Protein AF-A0A497FCS1-F1 (afdb_monomer_lite)

Sequence (98 aa):
MPRVGNVLISYCGIVCEYCPAYRLGKCPGCDAHAEYCEFIKCTKRRGVDNCLLCSEFPCKLHIEGFNWVTEEFGELKWKVYSEIFLQIMKKIVSKEQH

Radius of gyration: 13.53 Å; chains: 1; bounding box: 34×25×38 Å

Secondary structure (DSSP, 8-state):
--EETTEE--TTS--GGG-HHHHTTSS--GGGGTTT-HHHHHHHHHT-SSGGG-TT-S-HHHHH-EEEEETTTEEEEE----HHHHHHHHHHHHHTT-

Foldseek 3Di:
DDDDDNWDAAQAGHGLNPDPCVVVVVDPGCVVVCPPDVSNVVCVVVVHRHLLLPLCQVHPCQVFADWDADPVPGIDGDHDPPPVVSVVSNVVSPVVVD

pLDDT: mean 92.39, std 8.22, range [43.38, 97.81]

Structure (mmCIF, N/CA/C/O backbone):
data_AF-A0A497FCS1-F1
#
_entry.id   AF-A0A497FCS1-F1
#
loop_
_atom_site.group_PDB
_atom_site.id
_atom_site.type_symbol
_atom_site.label_atom_id
_atom_site.label_alt_id
_atom_site.label_comp_id
_atom_site.label_asym_id
_atom_site.label_entity_id
_atom_site.label_seq_id
_atom_site.pdbx_PDB_ins_code
_atom_site.Cartn_x
_atom_site.Cartn_y
_atom_site.Cartn_z
_atom_site.occupancy
_atom_site.B_iso_or_equiv
_atom_site.auth_seq_id
_atom_site.auth_comp_id
_atom_site.auth_asym_id
_atom_site.auth_atom_id
_atom_site.pdbx_PDB_model_num
ATOM 1 N N . MET A 1 1 ? -4.436 -10.148 -2.796 1.00 89.62 1 MET A N 1
ATOM 2 C CA . MET A 1 1 ? -4.691 -8.769 -2.384 1.00 89.62 1 MET A CA 1
ATOM 3 C C . MET A 1 1 ? -5.844 -8.860 -1.422 1.00 89.62 1 MET A C 1
ATOM 5 O O . MET A 1 1 ? -6.782 -9.598 -1.728 1.00 89.62 1 MET A O 1
ATOM 9 N N . PRO A 1 2 ? -5.770 -8.184 -0.273 1.00 91.75 2 PRO A N 1
ATOM 10 C CA . PRO A 1 2 ? -6.848 -8.181 0.703 1.00 91.75 2 PRO A CA 1
ATOM 11 C C . PRO A 1 2 ? -8.195 -7.784 0.090 1.00 91.75 2 PRO A C 1
ATOM 13 O O . PRO A 1 2 ? -8.274 -6.919 -0.788 1.00 91.75 2 PRO A O 1
ATOM 16 N N . ARG A 1 3 ? -9.262 -8.416 0.581 1.00 90.88 3 ARG A N 1
ATOM 17 C CA . ARG A 1 3 ? -10.645 -8.035 0.290 1.00 90.88 3 ARG A CA 1
ATOM 18 C C . ARG A 1 3 ? -11.315 -7.614 1.585 1.00 90.88 3 ARG A C 1
ATOM 20 O O . ARG A 1 3 ? -11.300 -8.367 2.551 1.00 90.88 3 ARG A O 1
ATOM 27 N N . VAL A 1 4 ? -11.910 -6.427 1.587 1.00 84.38 4 VAL A N 1
ATOM 28 C CA . VAL A 1 4 ? -12.789 -5.970 2.668 1.00 84.38 4 VAL A CA 1
ATOM 29 C C . VAL A 1 4 ? -14.186 -5.865 2.072 1.00 84.38 4 VAL A C 1
ATOM 31 O O . VAL A 1 4 ? -14.459 -4.998 1.239 1.00 84.38 4 VAL A O 1
ATOM 34 N N . GLY A 1 5 ? -15.042 -6.834 2.405 1.00 87.06 5 GLY A N 1
ATOM 35 C CA . GLY A 1 5 ? -16.264 -7.090 1.642 1.00 87.06 5 GLY A CA 1
ATOM 36 C C . GLY A 1 5 ? -15.937 -7.386 0.174 1.00 87.06 5 GLY A C 1
ATOM 37 O O . GLY A 1 5 ? -15.101 -8.237 -0.128 1.00 87.06 5 GLY A O 1
ATOM 38 N N . ASN A 1 6 ? -16.553 -6.638 -0.743 1.00 88.81 6 ASN A N 1
ATOM 39 C CA . ASN A 1 6 ? -16.325 -6.782 -2.186 1.00 88.81 6 ASN A CA 1
ATOM 40 C C . ASN A 1 6 ? -15.240 -5.845 -2.742 1.00 88.81 6 ASN A C 1
ATOM 42 O O . ASN A 1 6 ? -15.002 -5.850 -3.947 1.00 88.81 6 ASN A O 1
ATOM 46 N N . VAL A 1 7 ? -14.574 -5.054 -1.896 1.00 91.56 7 VAL A N 1
ATOM 47 C CA . VAL A 1 7 ? -13.588 -4.057 -2.333 1.00 91.56 7 VAL A CA 1
ATOM 48 C C . VAL A 1 7 ? -12.176 -4.634 -2.275 1.00 91.56 7 VAL A C 1
ATOM 50 O O . VAL A 1 7 ? -11.750 -5.151 -1.239 1.00 91.56 7 VAL A O 1
ATOM 53 N N . LEU A 1 8 ? -11.430 -4.511 -3.378 1.00 94.06 8 LEU A N 1
ATOM 54 C CA . LEU A 1 8 ? -10.002 -4.819 -3.419 1.00 94.06 8 LEU A CA 1
ATOM 55 C C . LEU A 1 8 ? -9.174 -3.694 -2.794 1.00 94.06 8 LEU A C 1
ATOM 57 O O . LEU A 1 8 ? -9.161 -2.556 -3.278 1.00 94.06 8 LEU A O 1
ATOM 61 N N . ILE A 1 9 ? -8.431 -4.042 -1.747 1.00 94.62 9 ILE A N 1
ATOM 62 C CA . ILE A 1 9 ? -7.557 -3.130 -1.009 1.00 94.62 9 ILE A CA 1
ATOM 63 C C . ILE A 1 9 ? -6.135 -3.691 -1.040 1.00 94.62 9 ILE A C 1
ATOM 65 O O . ILE A 1 9 ? -5.921 -4.898 -0.958 1.00 94.62 9 ILE A O 1
ATOM 69 N N . SER A 1 10 ? -5.141 -2.821 -1.186 1.00 95.44 10 SER A N 1
ATOM 70 C CA . SER A 1 10 ? -3.736 -3.193 -1.077 1.00 95.44 10 SER A CA 1
ATOM 71 C C . SER A 1 10 ? -3.354 -3.480 0.374 1.00 95.44 10 SER A C 1
ATOM 73 O O . SER A 1 10 ? -3.953 -2.966 1.318 1.00 95.44 10 SER A O 1
ATOM 75 N N . TYR A 1 11 ? -2.261 -4.210 0.577 1.00 96.88 11 TYR A N 1
ATOM 76 C CA . TYR A 1 11 ? -1.719 -4.412 1.923 1.00 96.88 11 TYR A CA 1
ATOM 77 C C . TYR A 1 11 ? -1.354 -3.094 2.624 1.00 96.88 11 TYR A C 1
ATOM 79 O O . TYR A 1 11 ? -1.488 -3.011 3.838 1.00 96.88 11 TYR A O 1
ATOM 87 N N . CYS A 1 12 ? -0.953 -2.047 1.887 1.00 96.25 12 CYS A N 1
ATOM 88 C CA . CYS A 1 12 ? -0.635 -0.735 2.466 1.00 96.25 12 CYS A CA 1
ATOM 89 C C . CYS A 1 12 ? -1.866 0.145 2.759 1.00 96.25 12 CYS A C 1
ATOM 91 O O . CYS A 1 12 ? -1.706 1.197 3.383 1.00 96.25 12 CYS A O 1
ATOM 93 N N . GLY A 1 13 ? -3.066 -0.287 2.353 1.00 94.62 13 GLY A N 1
ATOM 94 C CA . GLY A 1 13 ? -4.349 0.375 2.612 1.00 94.62 13 GLY A CA 1
ATOM 95 C C . GLY A 1 13 ? -4.936 1.166 1.437 1.00 94.62 13 GLY A C 1
ATOM 96 O O . GLY A 1 13 ? -6.048 1.670 1.542 1.00 94.62 13 GLY A O 1
ATOM 97 N N . ILE A 1 14 ? -4.233 1.277 0.307 1.00 93.69 14 ILE A N 1
ATOM 98 C CA . ILE A 1 14 ? -4.755 1.943 -0.898 1.00 93.69 14 ILE A CA 1
ATOM 99 C C . ILE A 1 14 ? -5.857 1.082 -1.522 1.00 93.69 14 ILE A C 1
ATOM 101 O O . ILE A 1 14 ? -5.725 -0.134 -1.634 1.00 93.69 14 ILE A O 1
ATOM 105 N N . VAL A 1 15 ? -6.929 1.714 -1.993 1.00 92.56 15 VAL A N 1
ATOM 106 C CA . VAL A 1 15 ? -8.043 1.010 -2.635 1.00 92.56 15 VAL A CA 1
ATOM 107 C C . VAL A 1 15 ? -7.705 0.691 -4.096 1.00 92.56 15 VAL A C 1
ATOM 109 O O . VAL A 1 15 ? -7.903 1.511 -4.993 1.00 92.56 15 VAL A O 1
ATOM 112 N N . CYS A 1 16 ? -7.170 -0.509 -4.341 1.00 92.12 16 CYS A N 1
ATOM 113 C CA . CYS A 1 16 ? -6.790 -0.981 -5.677 1.00 92.12 16 CYS A CA 1
ATOM 114 C C . CYS A 1 16 ? -7.973 -1.051 -6.649 1.00 92.12 16 CYS A C 1
ATOM 116 O O . CYS A 1 16 ? -7.771 -0.815 -7.838 1.00 92.12 16 CYS A O 1
ATOM 118 N N . GLU A 1 17 ? -9.188 -1.301 -6.149 1.00 92.81 17 GLU A N 1
ATOM 119 C CA . GLU A 1 17 ? -10.425 -1.324 -6.948 1.00 92.81 17 GLU A CA 1
ATOM 120 C C . GLU A 1 17 ? -10.605 -0.053 -7.797 1.00 92.81 17 GLU A C 1
ATOM 122 O O . GLU A 1 17 ? -11.103 -0.110 -8.918 1.00 92.81 17 GLU A O 1
ATOM 127 N N . TYR A 1 18 ? -10.135 1.099 -7.301 1.00 92.62 18 TYR A N 1
ATOM 128 C CA . TYR A 1 18 ? -10.236 2.386 -7.994 1.00 92.62 18 TYR A CA 1
ATOM 129 C C . TYR A 1 18 ? -8.931 2.843 -8.660 1.00 92.62 18 TYR A C 1
ATOM 131 O O . TYR A 1 18 ? -8.903 3.905 -9.280 1.00 92.62 18 TYR A O 1
ATOM 139 N N . CYS A 1 19 ? -7.849 2.063 -8.580 1.00 91.69 19 CYS A N 1
ATOM 140 C CA . CYS A 1 19 ? -6.565 2.416 -9.181 1.00 91.69 19 CYS A CA 1
ATOM 141 C C . CYS A 1 19 ? -6.632 2.314 -10.719 1.00 91.69 19 CYS A C 1
ATOM 143 O O . CYS A 1 19 ? -6.845 1.213 -11.237 1.00 91.69 19 CYS A O 1
ATOM 145 N N . PRO A 1 20 ? -6.377 3.399 -11.481 1.00 94.88 20 PRO A N 1
ATOM 146 C CA . PRO A 1 20 ? -6.410 3.347 -12.943 1.00 94.88 20 PRO A CA 1
ATOM 147 C C . PRO A 1 20 ? -5.421 2.339 -13.533 1.00 94.88 20 PRO A C 1
ATOM 149 O O . PRO A 1 20 ? -5.762 1.621 -14.467 1.00 94.88 20 PRO A O 1
ATOM 152 N N . ALA A 1 21 ? -4.214 2.232 -12.967 1.00 94.25 21 ALA A N 1
ATOM 153 C CA . ALA A 1 21 ? -3.209 1.290 -13.453 1.00 94.25 21 ALA A CA 1
ATOM 154 C C . ALA A 1 21 ? -3.655 -0.170 -13.279 1.00 94.25 21 ALA A C 1
ATOM 156 O O . ALA A 1 21 ? -3.463 -0.973 -14.187 1.00 94.25 21 ALA A O 1
ATOM 157 N N . TYR A 1 22 ? -4.291 -0.505 -12.153 1.00 94.62 22 TYR A N 1
ATOM 158 C CA . TYR A 1 22 ? -4.834 -1.846 -11.926 1.00 94.62 22 TYR A CA 1
ATOM 159 C C . TYR A 1 22 ? -6.018 -2.136 -12.856 1.00 94.62 22 TYR A C 1
ATOM 161 O O . TYR A 1 22 ? -6.020 -3.144 -13.557 1.00 94.62 22 TYR A O 1
ATOM 169 N N . ARG A 1 23 ? -6.982 -1.210 -12.949 1.00 94.69 23 ARG A N 1
ATOM 170 C CA . ARG A 1 23 ? -8.173 -1.361 -13.805 1.00 94.69 23 ARG A CA 1
ATOM 171 C C . ARG A 1 23 ? -7.851 -1.478 -15.295 1.00 94.69 23 ARG A C 1
ATOM 173 O O . ARG A 1 23 ? -8.600 -2.113 -16.026 1.00 94.69 23 ARG A O 1
ATOM 180 N N . LEU A 1 24 ? -6.755 -0.866 -15.743 1.00 97.44 24 LEU A N 1
ATOM 181 C CA . LEU A 1 24 ? -6.266 -0.960 -17.121 1.00 97.44 24 LEU A CA 1
ATOM 182 C C . LEU A 1 24 ? -5.327 -2.159 -17.353 1.00 97.44 24 LEU A C 1
ATOM 184 O O . LEU A 1 24 ? -4.739 -2.254 -18.426 1.00 97.44 24 LEU A O 1
ATOM 188 N N . GLY A 1 25 ? -5.127 -3.036 -16.361 1.00 95.62 25 GLY A N 1
ATOM 189 C CA . GLY A 1 25 ? -4.239 -4.200 -16.471 1.00 95.62 25 GLY A CA 1
ATOM 190 C C . GLY A 1 25 ? -2.744 -3.863 -16.531 1.00 95.62 25 GLY A C 1
ATOM 191 O O . GLY A 1 25 ? -1.933 -4.729 -16.836 1.00 95.62 25 GLY A O 1
ATOM 192 N N . LYS A 1 26 ? -2.358 -2.615 -16.234 1.00 95.88 26 LYS A N 1
ATOM 193 C CA . LYS A 1 26 ? -0.956 -2.154 -16.211 1.00 95.88 26 LYS A CA 1
ATOM 194 C C . LYS A 1 26 ? -0.251 -2.437 -14.884 1.00 95.88 26 LYS A C 1
ATOM 196 O O . LYS A 1 26 ? 0.962 -2.309 -14.791 1.00 95.88 26 LYS A O 1
ATOM 201 N N . CYS A 1 27 ? -1.010 -2.769 -13.845 1.00 93.44 27 CYS A N 1
ATOM 202 C CA . CYS A 1 27 ? -0.499 -3.171 -12.544 1.00 93.44 27 CYS A CA 1
ATOM 203 C C . CYS A 1 27 ? -0.991 -4.595 -12.252 1.00 93.44 27 CYS A C 1
ATOM 205 O O . CYS A 1 27 ? -2.205 -4.802 -12.257 1.00 93.44 27 CYS A O 1
ATOM 207 N N . PRO A 1 28 ? -0.099 -5.556 -11.948 1.00 94.31 28 PRO A N 1
ATOM 208 C CA . PRO A 1 28 ? -0.489 -6.942 -11.675 1.00 94.31 28 PRO A CA 1
ATOM 209 C C . PRO A 1 28 ? -1.155 -7.126 -10.297 1.00 94.31 28 PRO A C 1
ATOM 211 O O . PRO A 1 28 ? -1.585 -8.224 -9.953 1.00 94.31 28 PRO A O 1
ATOM 214 N N . GLY A 1 29 ? -1.249 -6.059 -9.497 1.00 94.25 29 GLY A N 1
ATOM 215 C CA . GLY A 1 29 ? -1.710 -6.112 -8.113 1.00 94.25 29 GLY A CA 1
ATOM 216 C C . GLY A 1 29 ? -0.590 -6.475 -7.134 1.00 94.25 29 GLY A C 1
ATOM 217 O O . GLY A 1 29 ? 0.504 -6.881 -7.517 1.00 94.25 29 GLY A O 1
ATOM 218 N N . CYS A 1 30 ? -0.848 -6.299 -5.836 1.00 94.31 30 CYS A N 1
ATOM 219 C CA . CYS A 1 30 ? 0.203 -6.414 -4.820 1.00 94.31 30 CYS A CA 1
ATOM 220 C C . CYS A 1 30 ? 0.793 -7.822 -4.685 1.00 94.31 30 CYS A C 1
ATOM 222 O O . CYS A 1 30 ? 1.956 -7.943 -4.313 1.00 94.31 30 CYS A O 1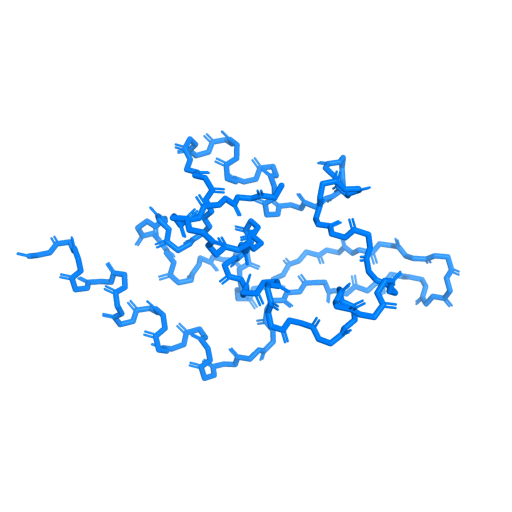
ATOM 224 N N . ASP A 1 31 ? 0.017 -8.871 -4.966 1.00 93.81 31 ASP A N 1
ATOM 225 C CA . ASP A 1 31 ? 0.450 -10.258 -4.730 1.00 93.81 31 ASP A CA 1
ATOM 226 C C . ASP A 1 31 ? 1.624 -10.661 -5.614 1.00 93.81 31 ASP A C 1
ATOM 228 O O . ASP A 1 31 ? 2.481 -11.425 -5.179 1.00 93.81 31 ASP A O 1
ATOM 232 N N . ALA A 1 32 ? 1.719 -10.076 -6.811 1.00 95.00 32 ALA A N 1
ATOM 233 C CA . ALA A 1 32 ? 2.859 -10.250 -7.705 1.00 95.00 32 ALA A CA 1
ATOM 234 C C . ALA A 1 32 ? 4.181 -9.742 -7.097 1.00 95.00 32 ALA A C 1
ATOM 236 O O . ALA A 1 32 ? 5.254 -10.008 -7.629 1.00 95.00 32 ALA A O 1
ATOM 237 N N . HIS A 1 33 ? 4.115 -9.018 -5.978 1.00 92.88 33 HIS A N 1
ATOM 238 C CA . HIS A 1 33 ? 5.261 -8.440 -5.289 1.00 92.88 33 HIS A CA 1
ATOM 239 C C . HIS A 1 33 ? 5.432 -8.963 -3.853 1.00 92.88 33 HIS A C 1
ATOM 241 O O . HIS A 1 33 ? 6.079 -8.302 -3.034 1.00 92.88 33 HIS A O 1
ATOM 247 N N . ALA A 1 34 ? 4.849 -10.123 -3.528 1.00 91.88 34 ALA A N 1
ATOM 248 C CA . ALA A 1 34 ? 4.856 -10.704 -2.182 1.00 91.88 34 ALA A CA 1
ATOM 249 C C . ALA A 1 34 ? 6.261 -10.849 -1.568 1.00 91.88 34 ALA A C 1
ATOM 251 O O . ALA A 1 34 ? 6.420 -10.629 -0.366 1.00 91.88 34 ALA A O 1
ATOM 252 N N . GLU A 1 35 ? 7.268 -11.149 -2.390 1.00 90.38 35 GLU A N 1
ATOM 253 C CA . GLU A 1 35 ? 8.651 -11.375 -1.947 1.00 90.38 35 GLU A CA 1
ATOM 254 C C . GLU A 1 35 ? 9.403 -10.077 -1.602 1.00 90.38 35 GLU A C 1
ATOM 256 O O . GLU A 1 35 ? 10.319 -10.070 -0.775 1.00 90.38 35 GLU A O 1
ATOM 261 N N . TYR A 1 36 ? 8.990 -8.944 -2.175 1.00 91.69 36 TYR A N 1
ATOM 262 C CA . TYR A 1 36 ? 9.739 -7.684 -2.097 1.00 91.69 36 TYR A CA 1
ATOM 263 C C . TYR A 1 36 ? 9.030 -6.608 -1.273 1.00 91.69 36 TYR A C 1
ATOM 265 O O . TYR A 1 36 ? 9.682 -5.810 -0.607 1.00 91.69 36 TYR A O 1
ATOM 273 N N . CYS A 1 37 ? 7.696 -6.577 -1.273 1.00 96.00 37 CYS A N 1
ATOM 274 C CA . CYS A 1 37 ? 6.949 -5.489 -0.653 1.00 96.00 37 CYS A CA 1
ATOM 275 C C . CYS A 1 37 ? 6.948 -5.574 0.881 1.00 96.00 37 CYS A C 1
ATOM 277 O O . CYS A 1 37 ? 6.325 -6.455 1.482 1.00 96.00 37 CYS A O 1
ATOM 279 N N . GLU A 1 38 ? 7.557 -4.585 1.537 1.00 97.69 38 GLU A N 1
ATOM 280 C CA . GLU A 1 38 ? 7.654 -4.549 2.999 1.00 97.69 38 GLU A CA 1
ATOM 281 C C . GLU A 1 38 ? 6.298 -4.383 3.700 1.00 97.69 38 GLU A C 1
ATOM 283 O O . GLU A 1 38 ? 6.127 -4.865 4.819 1.00 97.69 38 GLU A O 1
ATOM 288 N N . PHE A 1 39 ? 5.287 -3.790 3.050 1.00 97.81 39 PHE A N 1
ATOM 289 C CA . PHE A 1 39 ? 3.929 -3.752 3.611 1.00 97.81 39 PHE A CA 1
ATOM 290 C C . PHE A 1 39 ? 3.311 -5.153 3.711 1.00 97.81 39 PHE A C 1
ATOM 292 O O . PHE A 1 39 ? 2.645 -5.452 4.702 1.00 97.81 39 PHE A O 1
ATOM 299 N N . ILE A 1 40 ? 3.560 -6.029 2.731 1.00 97.31 40 ILE A N 1
ATOM 300 C CA . ILE A 1 40 ? 3.065 -7.417 2.738 1.00 97.31 40 ILE A CA 1
ATOM 301 C C . ILE A 1 40 ? 3.744 -8.197 3.862 1.00 97.31 40 ILE A C 1
ATOM 303 O O . ILE A 1 40 ? 3.087 -8.864 4.658 1.00 97.31 40 ILE A O 1
ATOM 307 N N . LYS A 1 41 ? 5.067 -8.067 3.983 1.00 97.44 41 LYS A N 1
ATOM 308 C CA . LYS A 1 41 ? 5.819 -8.705 5.069 1.00 97.44 41 LYS A CA 1
ATOM 309 C C . LYS A 1 41 ? 5.359 -8.197 6.439 1.00 97.44 41 LYS A C 1
ATOM 311 O O . LYS A 1 41 ? 5.194 -8.984 7.365 1.00 97.44 41 LYS A O 1
ATOM 316 N N . CYS A 1 42 ? 5.123 -6.891 6.571 1.00 97.56 42 CYS A N 1
ATOM 317 C CA . CYS A 1 42 ? 4.680 -6.267 7.817 1.00 97.56 42 CYS A CA 1
ATOM 318 C C . CYS A 1 42 ? 3.283 -6.736 8.247 1.00 97.56 42 CYS A C 1
ATOM 320 O O . CYS A 1 42 ? 3.108 -7.133 9.396 1.00 97.56 4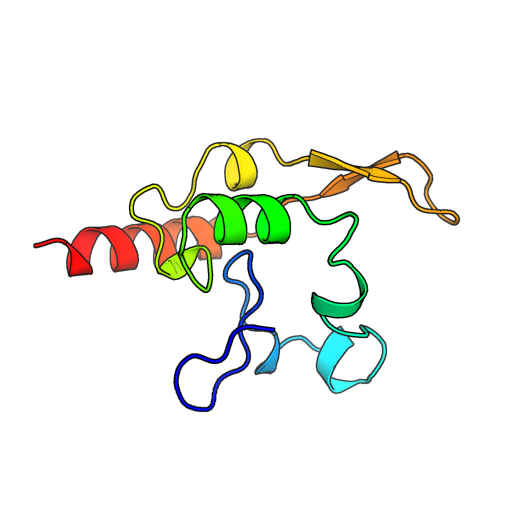2 CYS A O 1
ATOM 322 N N . THR A 1 43 ? 2.314 -6.736 7.330 1.00 96.75 43 THR A N 1
ATOM 323 C CA . THR A 1 43 ? 0.935 -7.196 7.584 1.00 96.75 43 THR A CA 1
ATOM 324 C C . THR A 1 43 ? 0.900 -8.671 7.983 1.00 96.75 43 THR A C 1
ATOM 326 O O . THR A 1 43 ? 0.322 -8.996 9.018 1.00 96.75 43 THR A O 1
ATOM 329 N N . LYS A 1 44 ? 1.646 -9.537 7.277 1.00 95.69 44 LYS A N 1
ATOM 330 C CA . LYS A 1 44 ? 1.833 -10.950 7.658 1.00 95.69 44 LYS A CA 1
ATOM 331 C C . LYS A 1 44 ? 2.405 -11.108 9.070 1.00 95.69 44 LYS A C 1
ATOM 333 O O . LYS A 1 44 ? 1.845 -11.851 9.865 1.00 95.69 44 LYS A O 1
ATOM 338 N N . ARG A 1 45 ? 3.489 -10.392 9.409 1.00 97.00 45 ARG A N 1
ATOM 339 C CA . ARG A 1 45 ? 4.097 -10.448 10.756 1.00 97.00 45 ARG A CA 1
ATOM 340 C C . ARG A 1 45 ? 3.154 -9.968 11.860 1.00 97.00 45 ARG A C 1
ATOM 342 O O . ARG A 1 45 ? 3.237 -10.464 12.975 1.00 97.00 45 ARG A O 1
ATOM 349 N N . ARG A 1 46 ? 2.303 -8.983 11.566 1.00 95.56 46 ARG A N 1
ATOM 350 C CA . ARG A 1 46 ? 1.349 -8.397 12.521 1.00 95.56 46 ARG A CA 1
ATOM 351 C C . ARG A 1 46 ? 0.017 -9.147 12.592 1.00 95.56 46 ARG A C 1
ATOM 353 O O . ARG A 1 46 ? -0.785 -8.824 13.457 1.00 95.56 46 ARG A O 1
ATOM 360 N N . GLY A 1 47 ? -0.225 -10.110 11.701 1.00 95.81 47 GLY A N 1
ATOM 361 C CA . GLY A 1 47 ? -1.477 -10.867 11.658 1.00 95.81 47 GLY A CA 1
ATOM 362 C C . GLY A 1 47 ? -2.696 -10.027 11.267 1.00 95.81 47 GLY A C 1
ATOM 363 O O . GLY A 1 47 ? -3.797 -10.319 11.716 1.00 95.81 47 GLY A O 1
ATOM 364 N N . VAL A 1 48 ? -2.509 -8.976 10.461 1.00 95.25 48 VAL A N 1
ATOM 365 C CA . VAL A 1 48 ? -3.603 -8.134 9.944 1.00 95.25 48 VAL A CA 1
ATOM 366 C C . VAL A 1 48 ? -3.667 -8.241 8.427 1.00 95.25 48 VAL A C 1
ATOM 368 O O . VAL A 1 48 ? -2.628 -8.293 7.772 1.00 95.25 48 VAL A O 1
ATOM 371 N N . ASP A 1 49 ? -4.868 -8.220 7.849 1.00 94.38 49 ASP A N 1
ATOM 372 C CA . ASP A 1 49 ? -5.023 -8.393 6.399 1.00 94.38 49 ASP A CA 1
ATOM 373 C C . ASP A 1 49 ? -4.487 -7.201 5.605 1.00 94.38 49 ASP A C 1
ATOM 375 O O . ASP A 1 49 ? -3.927 -7.352 4.523 1.00 94.38 49 ASP A O 1
ATOM 379 N N . ASN A 1 50 ? -4.645 -5.991 6.135 1.00 95.06 50 ASN A N 1
ATOM 380 C CA . ASN A 1 50 ? -4.151 -4.773 5.510 1.00 95.06 50 ASN A CA 1
ATOM 381 C C . ASN A 1 50 ? -3.857 -3.703 6.565 1.00 95.06 50 ASN A C 1
ATOM 383 O O . ASN A 1 50 ? -4.313 -3.776 7.706 1.00 95.06 50 ASN A O 1
ATOM 387 N N . CYS A 1 51 ? -3.096 -2.684 6.177 1.00 95.75 51 CYS A N 1
ATOM 388 C CA . CYS A 1 51 ? -2.663 -1.642 7.094 1.00 95.75 51 CYS A CA 1
ATOM 389 C C . CYS A 1 51 ? -3.795 -0.779 7.669 1.00 95.75 51 CYS A C 1
ATOM 391 O O . CYS A 1 51 ? -3.555 -0.162 8.697 1.00 95.75 51 CYS A O 1
ATOM 393 N N . LEU A 1 52 ? -4.994 -0.734 7.078 1.00 93.38 52 LEU A N 1
ATOM 394 C CA . LEU A 1 52 ? -6.123 0.001 7.668 1.00 93.38 52 LEU A CA 1
ATOM 395 C C . LEU A 1 52 ? -6.695 -0.709 8.902 1.00 93.38 52 LEU A C 1
ATOM 397 O O . LEU A 1 52 ? -7.333 -0.065 9.718 1.00 93.38 52 LEU A O 1
ATOM 401 N N . LEU A 1 53 ? -6.428 -2.007 9.070 1.00 92.56 53 LEU A N 1
ATOM 402 C CA . LEU A 1 53 ? -6.777 -2.764 10.279 1.00 92.56 53 LEU A CA 1
ATOM 403 C C . LEU A 1 53 ? -5.666 -2.720 11.342 1.00 92.56 53 LEU A C 1
ATOM 405 O O . LEU A 1 53 ? -5.770 -3.352 12.390 1.00 92.56 53 LEU A O 1
ATOM 409 N N . CYS A 1 54 ? -4.566 -2.015 11.069 1.00 93.69 54 CYS A N 1
ATOM 410 C CA . CYS A 1 54 ? -3.453 -1.884 12.000 1.00 93.69 54 CYS A CA 1
ATOM 411 C C . CYS A 1 54 ? -3.684 -0.690 12.927 1.00 93.69 54 CYS A C 1
ATOM 413 O O . CYS A 1 54 ? -3.837 0.437 12.457 1.00 93.69 54 CYS A O 1
ATOM 415 N N . SER A 1 55 ? -3.607 -0.905 14.240 1.00 92.06 55 SER A N 1
ATOM 416 C CA . SER A 1 55 ? -3.822 0.159 15.225 1.00 92.06 55 SER A CA 1
ATOM 417 C C . SER A 1 55 ? -2.781 1.278 15.188 1.00 92.06 55 SER A C 1
ATOM 419 O O . SER A 1 55 ? -3.063 2.402 15.589 1.00 92.06 55 SER A O 1
ATOM 421 N N . GLU A 1 56 ? -1.596 0.991 14.653 1.00 94.69 56 GLU A N 1
ATOM 422 C CA . GLU A 1 56 ? -0.508 1.956 14.479 1.00 94.69 56 GLU A CA 1
ATOM 423 C C . GLU A 1 56 ? -0.585 2.726 13.152 1.00 94.69 56 GLU A C 1
ATOM 425 O O . GLU A 1 56 ? 0.374 3.403 12.786 1.00 94.69 56 GLU A O 1
ATOM 430 N N . PHE A 1 57 ? -1.665 2.606 12.375 1.00 95.50 57 PHE A N 1
ATOM 431 C CA . PHE A 1 57 ? -1.766 3.301 11.095 1.00 95.50 57 PHE A CA 1
ATOM 432 C C . PHE A 1 57 ? -1.885 4.833 11.262 1.00 95.50 57 PHE A C 1
ATOM 434 O O . PHE A 1 57 ? -2.724 5.307 12.030 1.00 95.50 57 PHE A O 1
ATOM 441 N N . PRO A 1 58 ? -1.151 5.639 10.467 1.00 96.38 58 PRO A N 1
ATOM 442 C CA . PRO A 1 58 ? -0.021 5.268 9.618 1.00 96.38 58 PRO A CA 1
ATOM 443 C C . PRO A 1 58 ? 1.235 5.048 10.466 1.00 96.38 58 PRO A C 1
ATOM 445 O O . PRO A 1 58 ? 1.581 5.884 11.301 1.00 96.38 58 PRO A O 1
ATOM 448 N N . CYS A 1 59 ? 1.945 3.946 10.226 1.00 96.56 59 CYS A N 1
ATOM 449 C CA . CYS A 1 59 ? 3.129 3.613 11.015 1.00 96.56 59 CYS A CA 1
ATOM 450 C C . CYS A 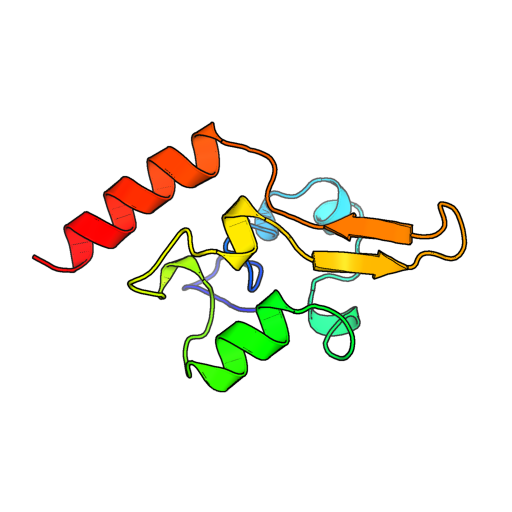1 59 ? 4.404 4.173 10.366 1.00 96.56 59 CYS A C 1
ATOM 452 O O . CYS A 1 59 ? 4.369 4.792 9.299 1.00 96.56 59 CYS A O 1
ATOM 454 N N . LYS 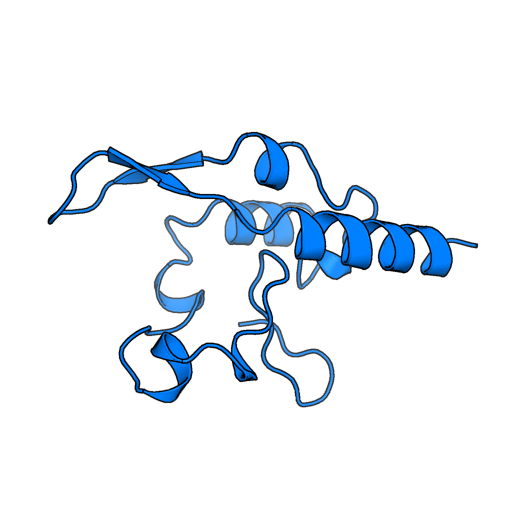A 1 60 ? 5.563 3.902 10.977 1.00 96.50 60 LYS A N 1
ATOM 455 C CA . LYS A 1 60 ? 6.879 4.309 10.457 1.00 96.50 60 LYS A CA 1
ATOM 456 C C . LYS A 1 60 ? 7.078 3.950 8.977 1.00 96.50 60 LYS A C 1
ATOM 458 O O . LYS A 1 60 ? 7.610 4.760 8.227 1.00 96.50 60 LYS A O 1
ATOM 463 N N . LEU A 1 61 ? 6.585 2.789 8.530 1.00 97.31 61 LEU A N 1
ATOM 464 C CA . LEU A 1 61 ? 6.707 2.348 7.135 1.00 97.31 61 LEU A CA 1
ATOM 465 C C . LEU A 1 61 ? 5.924 3.238 6.151 1.00 97.31 61 LEU A C 1
ATOM 467 O O . LEU A 1 61 ? 6.365 3.434 5.022 1.00 97.31 61 LEU A O 1
ATOM 471 N N . HIS A 1 62 ? 4.794 3.820 6.567 1.00 97.25 62 HIS A N 1
ATOM 472 C CA . HIS A 1 62 ? 4.053 4.799 5.759 1.00 97.25 62 HIS A CA 1
ATOM 473 C C . HIS A 1 62 ? 4.756 6.155 5.707 1.00 97.25 62 HIS A C 1
ATOM 475 O O . HIS A 1 62 ? 4.715 6.818 4.674 1.00 97.25 62 HIS A O 1
ATOM 481 N N . ILE A 1 63 ? 5.402 6.558 6.804 1.00 94.69 63 ILE A N 1
ATOM 482 C CA . ILE A 1 63 ? 6.074 7.859 6.927 1.00 94.69 63 ILE A CA 1
ATOM 483 C C . ILE A 1 63 ? 7.405 7.854 6.161 1.00 94.69 63 ILE A C 1
ATOM 485 O O . ILE A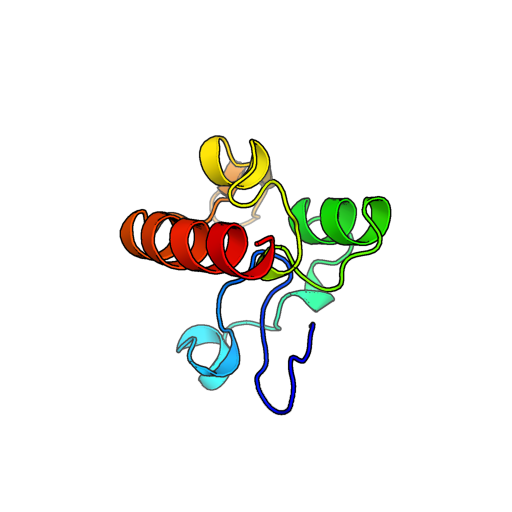 1 63 ? 7.655 8.715 5.309 1.00 94.69 63 ILE A O 1
ATOM 489 N N . GLU A 1 64 ? 8.249 6.864 6.443 1.00 96.12 64 GLU A N 1
ATOM 490 C CA . GLU A 1 64 ? 9.626 6.794 5.950 1.00 96.12 64 GLU A CA 1
ATOM 491 C C . GLU A 1 64 ? 9.767 6.029 4.635 1.00 96.12 64 GLU A C 1
ATOM 493 O O . GLU A 1 64 ? 10.702 6.306 3.876 1.00 96.12 64 GLU A O 1
ATOM 498 N N . GLY A 1 65 ? 8.850 5.103 4.347 1.00 96.94 65 GLY A N 1
ATOM 499 C CA . GLY A 1 65 ? 8.946 4.201 3.204 1.00 96.94 65 GLY A CA 1
ATOM 500 C C . GLY A 1 65 ? 10.050 3.156 3.332 1.00 96.94 65 GLY A C 1
ATOM 501 O O . GLY A 1 65 ? 10.699 3.019 4.367 1.00 96.94 65 GLY A O 1
ATOM 502 N N . PHE A 1 66 ? 10.266 2.422 2.248 1.00 96.94 66 PHE A N 1
ATOM 503 C CA . PHE A 1 66 ? 11.358 1.460 2.102 1.00 96.94 66 PHE A CA 1
ATOM 504 C C . PHE A 1 66 ? 11.943 1.529 0.693 1.00 96.94 66 PHE A C 1
ATOM 506 O O . PHE A 1 66 ? 11.304 2.054 -0.219 1.00 96.94 66 PHE A O 1
ATOM 513 N N . ASN A 1 67 ? 13.160 1.022 0.520 1.00 96.56 67 ASN A N 1
ATOM 514 C CA . ASN A 1 67 ? 13.826 1.053 -0.776 1.00 96.56 67 ASN A CA 1
ATOM 515 C C . ASN A 1 67 ? 13.263 -0.040 -1.690 1.00 96.56 67 ASN A C 1
ATOM 517 O O . ASN A 1 67 ? 12.980 -1.156 -1.253 1.00 96.56 67 ASN A O 1
ATOM 521 N N . TRP A 1 68 ? 13.096 0.299 -2.959 1.00 94.44 68 TRP A N 1
ATOM 522 C CA . TRP A 1 68 ? 12.553 -0.554 -3.999 1.00 94.44 68 TRP A CA 1
ATOM 523 C C . TRP A 1 68 ? 13.430 -0.438 -5.235 1.00 94.44 68 TRP A C 1
ATOM 525 O O . TRP A 1 68 ? 13.471 0.610 -5.871 1.00 94.44 68 TRP A O 1
ATOM 535 N N . VAL A 1 69 ? 14.115 -1.517 -5.596 1.00 92.56 69 VAL A N 1
ATOM 536 C CA . VAL A 1 69 ? 14.975 -1.531 -6.781 1.00 92.56 69 VAL A CA 1
ATOM 537 C C . VAL A 1 69 ? 14.150 -1.927 -8.002 1.00 92.56 69 VAL A C 1
ATOM 539 O O . VAL A 1 69 ? 13.401 -2.902 -7.971 1.00 92.56 69 VAL A O 1
ATOM 542 N N . THR A 1 70 ? 14.271 -1.148 -9.069 1.00 89.12 70 THR A N 1
ATOM 543 C CA . THR A 1 70 ? 13.634 -1.383 -10.367 1.00 89.12 70 THR A CA 1
ATOM 544 C C . THR A 1 70 ? 14.697 -1.474 -11.453 1.00 89.12 70 THR A C 1
ATOM 546 O O . THR A 1 70 ? 15.741 -0.832 -11.350 1.00 89.12 70 THR A O 1
ATOM 549 N N . GLU A 1 71 ? 14.426 -2.247 -12.502 1.00 90.50 71 GLU A N 1
ATOM 550 C CA . GLU A 1 71 ? 15.320 -2.329 -13.664 1.00 90.50 71 GLU A CA 1
ATOM 551 C C . GLU A 1 71 ? 15.382 -0.997 -14.426 1.00 90.50 71 GLU A C 1
ATOM 553 O O . GLU A 1 71 ? 16.447 -0.589 -14.874 1.00 90.50 71 GLU A O 1
ATOM 558 N N . GLU A 1 72 ? 14.248 -0.298 -14.533 1.00 93.00 72 GLU A N 1
ATOM 559 C CA . GLU A 1 72 ? 14.117 0.925 -15.333 1.00 93.00 72 GLU A CA 1
ATOM 560 C C . GLU A 1 72 ? 14.651 2.179 -14.622 1.00 93.00 72 GLU A C 1
ATOM 562 O O . GLU A 1 72 ? 15.314 3.008 -15.241 1.00 93.00 72 GLU A O 1
ATOM 567 N N . PHE A 1 73 ? 14.383 2.327 -13.322 1.00 92.44 73 PHE A N 1
ATOM 568 C CA . PHE A 1 73 ? 14.666 3.561 -12.578 1.00 92.44 73 PHE A CA 1
ATOM 569 C C . PHE A 1 73 ? 15.705 3.384 -11.464 1.00 92.44 73 PHE A C 1
ATOM 571 O O . PHE A 1 73 ? 15.981 4.329 -10.726 1.00 92.44 73 PHE A O 1
ATOM 578 N N . GLY A 1 74 ? 16.277 2.187 -11.315 1.00 94.94 74 GLY A N 1
ATOM 579 C CA . GLY A 1 74 ? 17.207 1.878 -10.234 1.00 94.94 74 GLY A CA 1
ATOM 580 C C . GLY A 1 74 ? 16.526 1.873 -8.865 1.00 94.94 74 GLY A C 1
ATOM 581 O O . GLY A 1 74 ? 15.394 1.403 -8.718 1.00 94.94 74 GLY A O 1
ATOM 582 N N . GLU A 1 75 ? 17.235 2.354 -7.844 1.00 95.06 75 GLU A N 1
ATOM 583 C CA . GLU A 1 75 ? 16.747 2.395 -6.465 1.00 95.06 75 GLU A CA 1
ATOM 584 C C . GLU A 1 75 ? 15.760 3.550 -6.247 1.00 95.06 75 GLU A C 1
ATOM 586 O O . GLU A 1 75 ? 16.101 4.730 -6.318 1.00 95.06 75 GLU A O 1
ATOM 591 N N . LEU A 1 76 ? 14.518 3.192 -5.939 1.00 94.44 76 LEU A N 1
ATOM 592 C CA . LEU A 1 76 ? 13.436 4.098 -5.583 1.00 94.44 76 LEU A CA 1
ATOM 593 C C . LEU A 1 76 ? 13.105 3.973 -4.098 1.00 94.44 76 LEU A C 1
ATOM 595 O O . LEU A 1 76 ? 13.409 2.975 -3.452 1.00 94.44 76 LEU A O 1
ATOM 599 N N . LYS A 1 77 ? 12.395 4.962 -3.553 1.00 95.75 77 LYS A N 1
ATOM 600 C CA . LYS A 1 77 ? 11.768 4.857 -2.232 1.00 95.75 77 LYS A CA 1
ATOM 601 C C . LYS A 1 77 ? 10.263 4.680 -2.400 1.00 95.75 77 LYS A C 1
ATOM 603 O O . LYS A 1 77 ? 9.589 5.564 -2.914 1.00 95.75 77 LYS A O 1
ATOM 608 N N . TRP A 1 78 ? 9.726 3.549 -1.952 1.00 94.50 78 TRP A N 1
ATOM 609 C CA . TRP A 1 78 ? 8.294 3.274 -1.983 1.00 94.50 78 TRP A CA 1
ATOM 610 C C . TRP A 1 78 ? 7.622 3.656 -0.664 1.00 94.50 78 TRP A C 1
ATOM 612 O O . TRP A 1 78 ? 8.008 3.193 0.413 1.00 94.50 78 TRP A O 1
ATOM 622 N N . LYS A 1 79 ? 6.569 4.474 -0.759 1.00 95.69 79 LYS A N 1
ATOM 623 C CA . LYS A 1 79 ? 5.622 4.766 0.322 1.00 95.69 79 LYS A CA 1
ATOM 624 C C . LYS A 1 79 ? 4.277 5.225 -0.234 1.00 95.69 79 LYS A C 1
ATOM 626 O O . LYS A 1 79 ? 4.137 5.503 -1.421 1.00 95.69 79 LYS A O 1
ATOM 631 N N . VAL A 1 80 ? 3.282 5.343 0.639 1.00 94.50 80 VAL A N 1
ATOM 632 C CA . VAL A 1 80 ? 2.015 5.998 0.298 1.00 94.50 80 VAL A CA 1
ATOM 633 C C . VAL A 1 80 ? 2.222 7.512 0.371 1.00 94.50 80 VAL A C 1
ATOM 635 O O . VAL A 1 80 ? 2.392 8.058 1.455 1.00 94.50 80 VAL A O 1
ATOM 638 N N . TYR A 1 81 ? 2.235 8.188 -0.780 1.00 93.44 81 TYR A N 1
ATOM 639 C CA . TYR A 1 81 ? 2.588 9.614 -0.868 1.00 93.44 81 TYR A CA 1
ATOM 640 C C . TYR A 1 81 ? 1.438 10.587 -0.588 1.00 93.44 81 TYR A C 1
ATOM 642 O O . TYR A 1 81 ? 1.685 11.755 -0.308 1.00 93.44 81 TYR A O 1
ATOM 650 N N . SER A 1 82 ? 0.184 10.141 -0.670 1.00 94.00 82 SER A N 1
ATOM 651 C CA . SER A 1 82 ? -0.958 11.024 -0.427 1.00 94.00 82 SER A CA 1
ATOM 652 C C . SER A 1 82 ? -1.116 11.305 1.069 1.00 94.00 82 SER A C 1
ATOM 654 O O . SER A 1 82 ? -1.663 10.490 1.811 1.00 94.00 82 SER A O 1
ATOM 656 N N . GLU A 1 83 ? -0.671 12.478 1.515 1.00 94.12 83 GLU A N 1
ATOM 657 C CA . GLU A 1 83 ? -0.832 12.915 2.908 1.00 94.12 83 GLU A CA 1
ATOM 658 C C . GLU A 1 83 ? -2.305 13.006 3.313 1.00 94.12 83 GLU A C 1
ATOM 660 O O . GLU A 1 83 ? -2.673 12.589 4.407 1.00 94.12 83 GLU A O 1
ATOM 665 N N . ILE A 1 84 ? -3.164 13.482 2.407 1.00 94.88 84 ILE A N 1
ATOM 666 C CA . ILE A 1 84 ? -4.613 13.572 2.631 1.00 94.88 84 ILE A CA 1
ATOM 667 C C . ILE A 1 84 ? -5.186 12.190 2.950 1.00 94.88 84 ILE A C 1
ATOM 669 O O . ILE A 1 84 ? -5.909 12.038 3.936 1.00 94.88 84 ILE A O 1
ATOM 673 N N . PHE A 1 85 ? -4.827 11.173 2.160 1.00 93.88 85 PHE A N 1
ATOM 674 C CA . PHE A 1 85 ? -5.248 9.798 2.412 1.00 93.88 85 PHE A CA 1
ATOM 675 C C . PHE A 1 85 ? -4.789 9.324 3.796 1.00 93.88 85 PHE A C 1
ATOM 677 O O . PHE A 1 85 ? -5.606 8.844 4.581 1.00 93.88 85 PHE A O 1
ATOM 684 N N . LEU A 1 86 ? -3.508 9.516 4.132 1.00 95.31 86 LEU A N 1
ATOM 685 C CA . LEU A 1 86 ? -2.970 9.107 5.432 1.00 95.31 86 LEU A CA 1
ATOM 686 C C . LEU A 1 86 ? -3.705 9.791 6.594 1.00 95.31 86 LEU A C 1
ATOM 688 O O . LEU A 1 86 ? -4.039 9.128 7.573 1.00 95.31 86 LEU A O 1
ATOM 692 N N . GLN A 1 87 ? -4.004 11.087 6.483 1.00 94.94 87 GLN A N 1
ATOM 693 C CA . GLN A 1 87 ? -4.691 11.848 7.531 1.00 94.94 87 GLN A CA 1
ATOM 694 C C . GLN A 1 87 ? -6.154 11.438 7.708 1.00 94.94 87 GLN A C 1
ATOM 696 O O . GLN A 1 87 ? -6.622 11.309 8.842 1.00 94.94 87 GLN A O 1
ATOM 701 N N . ILE A 1 88 ? -6.886 11.231 6.610 1.00 94.56 88 ILE A N 1
ATOM 702 C CA . ILE A 1 88 ? -8.285 10.787 6.664 1.00 94.56 88 ILE A CA 1
ATOM 703 C C . ILE A 1 88 ? -8.358 9.402 7.301 1.00 94.56 88 ILE A C 1
ATOM 705 O O . ILE A 1 88 ? -9.090 9.209 8.271 1.00 94.56 88 ILE A O 1
ATOM 709 N N . MET A 1 89 ? -7.554 8.460 6.808 1.00 93.75 89 MET A N 1
ATOM 710 C CA . MET A 1 89 ? -7.599 7.082 7.287 1.00 93.75 89 MET A CA 1
ATOM 711 C C . MET A 1 89 ? -7.106 6.964 8.731 1.00 93.75 89 MET A C 1
ATOM 713 O O . MET A 1 89 ? -7.727 6.247 9.508 1.00 93.75 89 MET A O 1
ATOM 7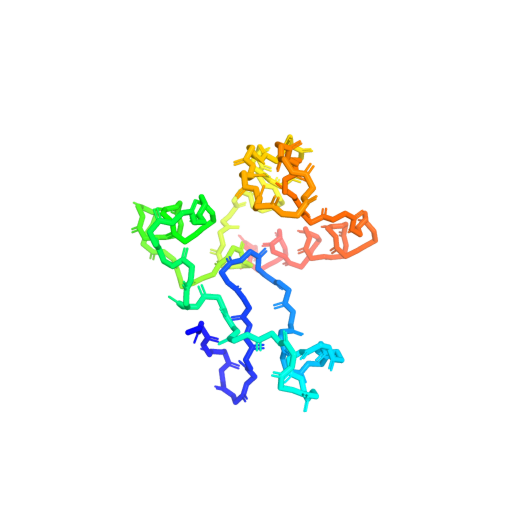17 N N . LYS A 1 90 ? -6.094 7.742 9.149 1.00 94.00 90 LYS A N 1
ATOM 718 C CA . LYS A 1 90 ? -5.676 7.822 10.561 1.00 94.00 90 LYS A CA 1
ATOM 719 C C . LYS A 1 90 ? -6.854 8.130 11.485 1.00 94.00 90 LYS A C 1
ATOM 721 O O . LYS A 1 90 ? -7.055 7.443 12.480 1.00 94.00 90 LYS A O 1
ATOM 726 N N . LYS A 1 91 ? -7.648 9.153 11.149 1.00 93.25 91 LYS A N 1
ATOM 727 C CA . LYS A 1 91 ? -8.803 9.568 11.961 1.00 93.25 91 LYS A CA 1
ATOM 728 C C . LYS A 1 91 ? -9.879 8.488 12.049 1.00 93.25 91 LYS A C 1
ATOM 730 O O . LYS A 1 91 ? -10.567 8.432 13.061 1.00 93.25 91 LYS A O 1
ATOM 735 N N . ILE A 1 92 ? -10.047 7.681 11.005 1.00 89.25 92 ILE A N 1
ATOM 736 C CA . ILE A 1 92 ? -11.019 6.581 10.983 1.00 89.25 92 ILE A CA 1
ATOM 737 C C . ILE A 1 92 ? -10.518 5.433 11.863 1.00 89.25 92 ILE A C 1
ATOM 739 O O . ILE A 1 92 ? -11.216 5.040 12.792 1.00 89.25 92 ILE A O 1
ATOM 743 N N . VAL A 1 93 ? -9.272 4.993 11.662 1.00 86.38 93 VAL A N 1
ATOM 744 C CA . VAL A 1 93 ? -8.656 3.905 12.442 1.00 86.38 93 VAL A CA 1
ATOM 745 C C . VAL A 1 93 ? -8.630 4.218 13.942 1.00 86.38 93 VAL A C 1
ATOM 747 O O . VAL A 1 93 ? -8.893 3.341 14.756 1.00 86.38 93 VAL A O 1
ATOM 750 N N . SER A 1 94 ? -8.361 5.469 14.335 1.00 78.69 94 SER A N 1
ATOM 751 C CA . SER A 1 94 ? -8.389 5.865 15.752 1.00 78.69 94 SER A CA 1
ATOM 752 C C . SER A 1 94 ? -9.798 5.895 16.362 1.00 78.69 94 SER A C 1
ATOM 754 O O . SER A 1 94 ? -9.930 5.761 17.577 1.00 78.69 94 SER A O 1
ATOM 756 N N . LYS A 1 95 ? -10.844 6.095 15.548 1.00 66.88 95 LYS A N 1
ATOM 757 C CA . LYS A 1 95 ? -12.240 6.144 16.011 1.00 66.88 95 LYS A CA 1
ATOM 758 C C . LYS A 1 95 ? -12.849 4.763 16.219 1.00 66.88 95 LYS A C 1
ATOM 760 O O . LYS A 1 95 ? -13.675 4.631 17.100 1.00 66.88 95 LYS A O 1
ATOM 765 N N . GLU A 1 96 ? -12.435 3.753 15.458 1.00 59.03 96 GLU A N 1
ATOM 766 C CA . GLU A 1 96 ? -12.922 2.369 15.617 1.00 59.03 96 GLU A CA 1
ATOM 767 C C . GLU A 1 96 ? -12.317 1.641 16.835 1.00 59.03 96 GLU A C 1
ATOM 769 O O . GLU A 1 96 ? -12.629 0.481 17.089 1.00 59.03 96 GLU A O 1
ATOM 774 N N . GLN A 1 97 ? -11.449 2.314 17.596 1.00 55.03 97 GLN A N 1
ATOM 775 C CA . GLN A 1 97 ? -10.819 1.789 18.814 1.00 55.03 97 GLN A CA 1
ATOM 776 C C . GLN A 1 97 ? -11.461 2.310 20.113 1.00 55.03 97 GLN A C 1
ATOM 778 O O . GLN A 1 97 ? -10.960 1.991 21.191 1.00 55.03 97 GLN A O 1
ATOM 783 N N . HIS A 1 98 ? -12.524 3.118 20.017 1.00 43.38 98 HIS A N 1
ATOM 784 C CA . HIS A 1 98 ? -13.317 3.655 21.133 1.00 43.38 98 HIS A CA 1
ATOM 785 C C . HIS A 1 98 ? -14.806 3.400 20.884 1.00 43.38 98 HIS A C 1
ATOM 787 O O . HIS A 1 98 ? -15.545 3.297 21.887 1.00 43.38 98 HIS A O 1
#